Protein AF-A0AAD7B4K7-F1 (afdb_monomer_lite)

Sequence (88 aa):
MFLLEDIDPGLVKPLTPMEFIQSIFVSEVGMQLVMADFGLNVNNWLDKEQAVEVLCDSVSYSITMFPYEESTGLVEHIRLIALLC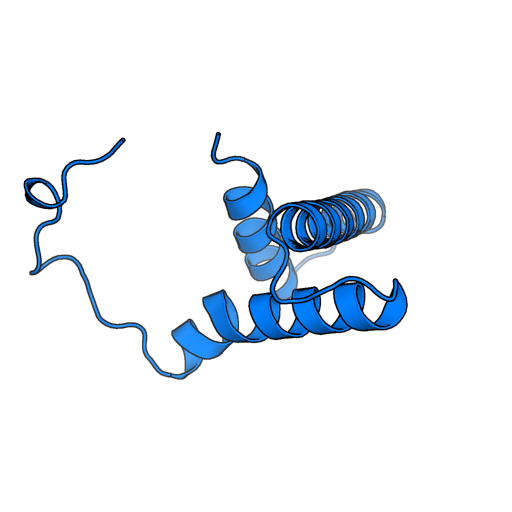EVD

Secondary structure (DSSP, 8-state):
---GGGS-TTT-PPPPHHHHIIIIIHHHHHHHHHHHHHT--TT-HHHHHHHHHHHHHHHHHHHHHS---S--THHHHHHHHHHHHS--

Radius of gyration: 15.34 Å; chains: 1; bounding box: 40×28×32 Å

InterPro domains:
  IPR028094 Restriction of telomere capping protein 4, C-terminal [PF14474] (11-66)

Foldseek 3Di:
DDDPVPDDPVPPDDDDPVSCCLLPVVVVVQLVVQCVVVVHDPVDPVSSVVSLVVVLVVLVVCCVVDVDDDDDCVVVSSVSSNVVVPDD

Structure (mmCIF, N/CA/C/O backbone):
data_AF-A0AAD7B4K7-F1
#
_entry.id   AF-A0AAD7B4K7-F1
#
loop_
_atom_site.group_PDB
_atom_site.id
_atom_site.type_symbol
_atom_site.label_atom_id
_atom_site.label_alt_id
_atom_site.label_comp_id
_atom_site.label_asym_id
_atom_site.label_entity_id
_atom_site.label_seq_id
_atom_site.pdbx_PDB_ins_code
_atom_site.Cartn_x
_atom_site.Cartn_y
_atom_site.Cartn_z
_atom_site.occupancy
_atom_site.B_iso_or_equiv
_atom_site.auth_seq_id
_atom_site.auth_comp_id
_atom_site.auth_asym_id
_atom_site.auth_atom_id
_atom_site.pdbx_PDB_model_num
ATOM 1 N N . MET A 1 1 ? -18.307 -7.402 -5.750 1.00 46.34 1 MET A N 1
ATOM 2 C CA . MET A 1 1 ? -18.849 -6.033 -5.595 1.00 46.34 1 MET A CA 1
ATOM 3 C C . MET A 1 1 ? -19.869 -6.051 -4.466 1.00 46.34 1 MET A C 1
ATOM 5 O O . MET A 1 1 ? -20.914 -6.665 -4.630 1.00 46.34 1 MET A O 1
ATOM 9 N N . PHE A 1 2 ? -19.528 -5.482 -3.309 1.00 52.91 2 PHE A N 1
ATOM 10 C CA . PHE A 1 2 ? -20.446 -5.362 -2.171 1.00 52.91 2 PHE A CA 1
ATOM 11 C C . PHE A 1 2 ? -21.388 -4.175 -2.399 1.00 52.91 2 PHE A C 1
ATOM 13 O O . PHE A 1 2 ? -20.939 -3.120 -2.856 1.00 52.91 2 PHE A O 1
ATOM 20 N N . LEU A 1 3 ? -22.682 -4.342 -2.121 1.00 61.66 3 LEU A N 1
ATOM 21 C CA . LEU A 1 3 ? -23.638 -3.238 -2.158 1.00 61.66 3 LEU A CA 1
ATOM 22 C C . LEU A 1 3 ? -23.516 -2.452 -0.850 1.00 61.66 3 LEU A C 1
ATOM 24 O O . LEU A 1 3 ? -23.465 -3.032 0.230 1.00 61.66 3 LEU A O 1
ATOM 28 N N . LEU A 1 4 ? -23.474 -1.120 -0.940 1.00 60.12 4 LEU A N 1
ATOM 29 C CA . LEU A 1 4 ? -23.372 -0.235 0.233 1.00 60.12 4 LEU A CA 1
ATOM 30 C C . LEU A 1 4 ? -24.543 -0.415 1.219 1.00 60.12 4 LEU A C 1
ATOM 32 O O . LEU A 1 4 ? -24.426 -0.042 2.380 1.00 60.12 4 LEU A O 1
ATOM 36 N N . GLU A 1 5 ? -25.651 -0.995 0.755 1.00 72.44 5 GLU A N 1
ATOM 37 C CA . GLU A 1 5 ? -26.855 -1.311 1.530 1.00 72.44 5 GLU A CA 1
ATOM 38 C C . GLU A 1 5 ? -26.656 -2.489 2.503 1.00 72.44 5 GLU A C 1
ATOM 40 O O . GLU A 1 5 ? -27.373 -2.575 3.497 1.00 72.44 5 GLU A O 1
ATOM 45 N N . ASP A 1 6 ? -25.659 -3.351 2.264 1.00 75.00 6 ASP A N 1
ATOM 46 C CA . ASP A 1 6 ? -25.330 -4.498 3.126 1.00 75.00 6 ASP A CA 1
ATOM 47 C C . ASP A 1 6 ? -24.410 -4.115 4.302 1.00 75.00 6 ASP A C 1
ATOM 49 O O . ASP A 1 6 ? -24.125 -4.934 5.179 1.00 75.00 6 ASP A O 1
ATOM 53 N N . ILE A 1 7 ? -23.919 -2.871 4.330 1.00 68.56 7 ILE A N 1
ATOM 54 C CA . ILE A 1 7 ? -23.074 -2.362 5.408 1.00 68.56 7 ILE A CA 1
ATOM 55 C C . ILE A 1 7 ? -23.985 -1.861 6.528 1.00 68.56 7 ILE A C 1
ATOM 57 O O . ILE A 1 7 ? -24.548 -0.773 6.434 1.00 68.56 7 ILE A O 1
ATOM 61 N N . ASP A 1 8 ? -24.105 -2.631 7.611 1.00 71.81 8 ASP A N 1
ATOM 62 C CA . ASP A 1 8 ? -24.751 -2.153 8.837 1.00 71.81 8 ASP A CA 1
ATOM 63 C C . ASP A 1 8 ? -23.932 -0.982 9.418 1.00 71.81 8 ASP A C 1
ATOM 65 O O . ASP A 1 8 ? -22.818 -1.195 9.913 1.00 71.81 8 ASP A O 1
ATOM 69 N N . PRO A 1 9 ? -24.454 0.260 9.405 1.00 64.94 9 PRO A N 1
ATOM 70 C CA . PRO A 1 9 ? -23.724 1.427 9.889 1.00 64.94 9 PRO A CA 1
ATOM 71 C C . PRO A 1 9 ? -23.437 1.367 11.398 1.00 64.94 9 PRO A C 1
ATOM 73 O O . PRO A 1 9 ? -22.544 2.067 11.871 1.00 64.94 9 PRO A O 1
ATOM 76 N N . GLY A 1 10 ? -24.154 0.530 12.160 1.00 68.06 10 GLY A N 1
ATOM 77 C CA . GLY A 1 10 ? -23.886 0.264 13.574 1.00 68.06 10 GLY A CA 1
ATOM 78 C C . GLY A 1 10 ? -22.697 -0.672 13.818 1.00 68.06 10 GLY A C 1
ATOM 79 O O . GLY A 1 10 ? -22.145 -0.672 14.919 1.00 68.06 10 GLY A O 1
ATOM 80 N N . LEU A 1 11 ? -22.273 -1.432 12.801 1.00 64.88 11 LEU A N 1
ATOM 81 C CA . LEU A 1 11 ? -21.090 -2.299 12.839 1.00 64.88 11 LEU A CA 1
ATOM 82 C C . LEU A 1 11 ? -19.821 -1.597 12.332 1.00 64.88 11 LEU A C 1
ATOM 84 O O . LEU A 1 11 ? -18.713 -2.071 12.592 1.00 64.88 11 LEU A O 1
ATOM 88 N N . VAL A 1 12 ? -19.949 -0.444 11.668 1.00 64.88 12 VAL A N 1
ATOM 89 C CA . VAL A 1 12 ? -18.805 0.360 11.218 1.00 64.88 12 VAL A CA 1
ATOM 90 C C . VAL A 1 12 ? -18.314 1.236 12.371 1.00 64.88 12 VAL A C 1
ATOM 92 O O . VAL A 1 12 ? -18.656 2.412 12.493 1.00 64.88 12 VAL A O 1
ATOM 95 N N . LYS A 1 13 ? -17.505 0.658 13.262 1.00 71.88 13 LYS A N 1
ATOM 96 C CA . LYS A 1 13 ? -16.830 1.434 14.307 1.00 71.88 13 LYS A CA 1
ATOM 97 C C . LYS A 1 13 ? -15.789 2.355 13.647 1.00 71.88 13 LYS A C 1
ATOM 99 O O . LYS A 1 13 ? -14.907 1.845 12.955 1.00 71.88 13 LYS A O 1
ATOM 104 N N . PRO A 1 14 ? -15.835 3.682 13.871 1.00 78.44 14 PRO A N 1
ATOM 105 C CA . PRO A 1 14 ? -14.785 4.572 13.398 1.00 78.44 14 PRO A CA 1
ATOM 106 C C . PRO A 1 14 ? -13.438 4.130 13.965 1.00 78.44 14 PRO A C 1
ATOM 108 O O . PRO A 1 14 ? -13.338 3.846 15.164 1.00 78.44 14 PRO A O 1
ATOM 111 N N . LEU A 1 15 ? -12.412 4.097 13.115 1.00 78.69 15 LEU A N 1
ATOM 112 C CA . LEU A 1 15 ? -11.052 3.828 13.565 1.00 78.69 15 LEU A CA 1
ATOM 113 C C . LEU A 1 15 ? -10.645 4.897 14.579 1.00 78.69 15 LEU A C 1
ATOM 115 O O . LEU A 1 15 ? -10.825 6.100 14.358 1.00 78.69 15 LEU A O 1
ATOM 119 N N . THR A 1 16 ? -10.075 4.466 15.697 1.00 88.31 16 THR A N 1
ATOM 120 C CA . THR A 1 16 ? -9.342 5.380 16.567 1.00 88.31 16 THR A CA 1
ATOM 121 C C . THR A 1 16 ? -8.147 5.964 15.806 1.00 88.31 16 THR A C 1
ATOM 123 O O . THR A 1 16 ? -7.674 5.365 14.836 1.00 88.31 16 THR A O 1
ATOM 126 N N . PRO A 1 17 ? -7.594 7.108 16.243 1.00 85.06 17 PRO A N 1
ATOM 127 C CA . PRO A 1 17 ? -6.432 7.695 15.581 1.00 85.06 17 PRO A CA 1
ATOM 128 C C . PRO A 1 17 ? -5.256 6.720 15.437 1.00 85.06 17 PRO A C 1
ATOM 130 O O . PRO A 1 17 ? -4.588 6.721 14.410 1.00 85.06 17 PRO A O 1
ATOM 133 N N . MET A 1 18 ? -5.028 5.859 16.435 1.00 82.00 18 MET A N 1
ATOM 134 C CA . MET A 1 18 ? -3.957 4.862 16.372 1.00 82.00 18 MET A CA 1
ATOM 135 C C . MET A 1 18 ? -4.249 3.778 15.329 1.00 82.00 18 MET A C 1
ATOM 137 O O . MET A 1 18 ? -3.388 3.486 14.505 1.00 82.00 18 MET A O 1
ATOM 141 N N . GLU A 1 19 ? -5.468 3.229 15.320 1.00 79.19 19 GLU A N 1
ATOM 142 C CA . GLU A 1 19 ? -5.877 2.212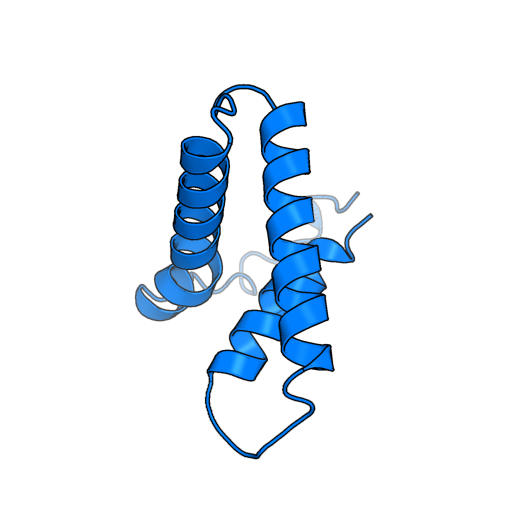 14.341 1.00 79.19 19 GLU A CA 1
ATOM 143 C C . GLU A 1 19 ? -5.827 2.765 12.907 1.00 79.19 19 GLU A C 1
ATOM 145 O O . GLU A 1 19 ? -5.404 2.062 11.990 1.00 79.19 19 GLU A O 1
ATOM 150 N N . PHE A 1 20 ? -6.186 4.039 12.715 1.00 80.88 20 PHE A N 1
ATOM 151 C CA . PHE A 1 20 ? -6.059 4.733 11.432 1.00 80.88 20 PHE A CA 1
ATOM 152 C C . PHE A 1 20 ? -4.597 4.873 10.993 1.00 80.88 20 PHE A C 1
ATOM 154 O O . PHE A 1 20 ? -4.265 4.583 9.843 1.00 80.88 20 PHE A O 1
ATOM 161 N N . ILE A 1 21 ? -3.714 5.306 11.901 1.00 77.19 21 ILE A N 1
ATOM 162 C CA . ILE A 1 21 ? -2.290 5.467 11.588 1.00 77.19 21 ILE A CA 1
ATOM 163 C C . ILE A 1 21 ? -1.699 4.128 11.147 1.00 77.19 21 ILE A C 1
ATOM 165 O O . ILE A 1 21 ? -1.066 4.048 10.098 1.00 77.19 21 ILE A O 1
ATOM 169 N N . GLN A 1 22 ? -1.944 3.085 11.934 1.00 73.69 22 GLN A N 1
ATOM 170 C CA . GLN A 1 22 ? -1.386 1.754 11.726 1.00 73.69 22 GLN A CA 1
ATOM 171 C C . GLN A 1 22 ? -1.912 1.076 10.461 1.00 73.69 22 GLN A C 1
ATOM 173 O O . GLN A 1 22 ? -1.132 0.507 9.704 1.00 73.69 22 GLN A O 1
ATOM 178 N N . SER A 1 23 ? -3.220 1.164 10.213 1.00 73.38 23 SER A N 1
ATOM 179 C CA . SER A 1 23 ? -3.858 0.387 9.143 1.00 73.38 23 SER A CA 1
ATOM 180 C C . SER A 1 23 ? -3.886 1.110 7.797 1.00 73.38 23 SER A C 1
ATOM 182 O O . SER A 1 23 ? -3.994 0.457 6.765 1.00 73.38 23 SER A O 1
ATOM 184 N N . ILE A 1 24 ? -3.830 2.448 7.794 1.00 79.88 24 ILE A N 1
ATOM 185 C CA . ILE A 1 24 ? -4.020 3.257 6.580 1.00 79.88 24 ILE A CA 1
ATOM 186 C C . ILE A 1 24 ? -2.821 4.171 6.346 1.00 79.88 24 ILE A C 1
ATOM 188 O O . ILE A 1 24 ? -2.194 4.113 5.290 1.00 79.88 24 ILE A O 1
ATOM 192 N N . PHE A 1 25 ? -2.482 5.015 7.324 1.00 78.00 25 PHE A N 1
ATOM 193 C CA . PHE A 1 25 ? -1.506 6.084 7.101 1.00 78.00 25 PHE A CA 1
ATOM 194 C C . PHE A 1 25 ? -0.099 5.554 6.804 1.00 78.00 25 PHE A C 1
ATOM 196 O O . PHE A 1 25 ? 0.562 6.053 5.898 1.00 78.00 25 PHE A O 1
ATOM 203 N N . VAL A 1 26 ? 0.359 4.537 7.539 1.00 80.88 26 VAL A N 1
ATOM 204 C CA . VAL A 1 26 ? 1.685 3.935 7.326 1.00 80.88 26 VAL A CA 1
ATOM 205 C C . VAL A 1 26 ? 1.799 3.333 5.924 1.00 80.88 26 VAL A C 1
ATOM 207 O O . VAL A 1 26 ? 2.796 3.579 5.248 1.00 80.88 26 VAL A O 1
ATOM 210 N N . SER A 1 27 ? 0.779 2.605 5.467 1.00 80.31 27 SER A N 1
ATOM 211 C CA . SER A 1 27 ? 0.761 1.989 4.135 1.00 80.31 27 SER A CA 1
ATOM 212 C C . SER A 1 27 ? 0.749 3.035 3.017 1.00 80.31 27 SER A C 1
A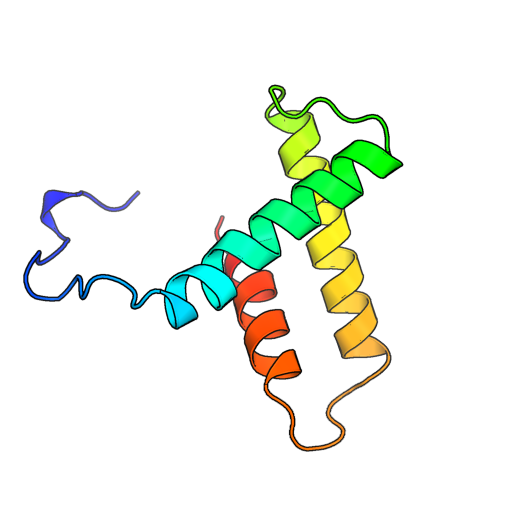TOM 214 O O . SER A 1 27 ? 1.512 2.915 2.062 1.00 80.31 27 SER A O 1
ATOM 216 N N . GLU A 1 28 ? -0.042 4.102 3.164 1.00 86.19 28 GLU A N 1
ATOM 217 C CA . GLU A 1 28 ? -0.088 5.213 2.201 1.00 86.19 28 GLU A CA 1
ATOM 218 C C . GLU A 1 28 ? 1.267 5.927 2.098 1.00 86.19 28 GLU A C 1
ATOM 220 O O . GLU A 1 28 ? 1.773 6.164 1.002 1.00 86.19 28 GLU A O 1
ATOM 225 N N . VAL A 1 29 ? 1.899 6.228 3.238 1.00 88.19 29 VAL A N 1
ATOM 226 C CA . VAL A 1 29 ? 3.235 6.840 3.258 1.00 88.19 29 VAL A CA 1
ATOM 227 C C . VAL A 1 29 ? 4.276 5.894 2.656 1.00 88.19 29 VAL A C 1
ATOM 229 O O . VAL A 1 29 ? 5.119 6.336 1.879 1.00 88.19 29 VAL A O 1
ATOM 232 N N . GLY A 1 30 ? 4.209 4.596 2.966 1.00 86.88 30 GLY A N 1
ATOM 233 C CA . GLY A 1 30 ? 5.086 3.579 2.385 1.00 86.88 30 GLY A CA 1
ATOM 234 C C . GLY A 1 30 ? 4.984 3.522 0.860 1.00 86.88 30 GLY A C 1
ATOM 235 O O . GLY A 1 30 ? 6.006 3.566 0.178 1.00 86.88 30 GLY A O 1
ATOM 236 N N . MET A 1 31 ? 3.762 3.519 0.322 1.00 89.06 31 MET A N 1
ATOM 237 C CA . MET A 1 31 ? 3.520 3.552 -1.123 1.00 89.06 31 MET A CA 1
ATOM 238 C C . MET A 1 31 ? 4.097 4.825 -1.746 1.00 89.06 31 MET A C 1
ATOM 240 O O . MET A 1 31 ? 4.818 4.746 -2.736 1.00 89.06 31 MET A O 1
ATOM 244 N N . GLN A 1 32 ? 3.851 5.996 -1.151 1.00 89.50 32 GLN A N 1
ATOM 245 C CA . GLN A 1 32 ? 4.386 7.260 -1.666 1.00 89.50 32 GLN A CA 1
ATOM 246 C C . GLN A 1 32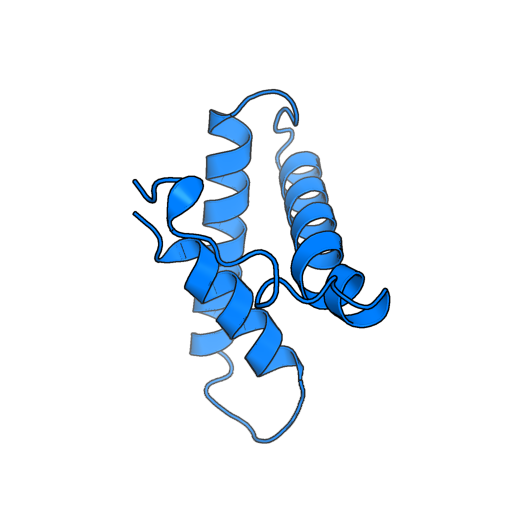 ? 5.921 7.298 -1.676 1.00 89.50 32 GLN A C 1
ATOM 248 O O . GLN A 1 32 ? 6.504 7.864 -2.600 1.00 89.50 32 GLN A O 1
ATOM 253 N N . LEU A 1 33 ? 6.580 6.682 -0.690 1.00 91.06 33 LEU A N 1
ATOM 254 C CA . LEU A 1 33 ? 8.040 6.565 -0.660 1.00 91.06 33 LEU A CA 1
ATOM 255 C C . LEU A 1 33 ? 8.566 5.678 -1.791 1.00 91.06 33 LEU A C 1
ATOM 257 O O . LEU A 1 33 ? 9.506 6.081 -2.472 1.00 91.06 33 LEU A O 1
ATOM 261 N N . VAL A 1 34 ? 7.940 4.522 -2.034 1.00 90.31 34 VAL A N 1
ATOM 262 C CA . VAL A 1 34 ? 8.275 3.658 -3.179 1.00 90.31 34 VAL A CA 1
ATOM 263 C C . VAL A 1 34 ? 8.064 4.418 -4.486 1.00 90.31 34 VAL A C 1
ATOM 265 O O . VAL A 1 34 ? 8.950 4.461 -5.333 1.00 90.31 34 VAL A O 1
ATOM 268 N N . MET A 1 35 ? 6.930 5.099 -4.640 1.00 91.62 35 MET A N 1
ATOM 269 C CA . MET A 1 35 ? 6.661 5.877 -5.847 1.00 91.62 35 MET A CA 1
ATOM 270 C C . MET A 1 35 ? 7.709 6.969 -6.078 1.00 91.62 35 MET A C 1
ATOM 272 O O . MET A 1 35 ? 8.159 7.154 -7.206 1.00 91.62 35 MET A O 1
ATOM 276 N N . ALA A 1 36 ? 8.131 7.668 -5.024 1.00 92.69 36 ALA A N 1
ATOM 277 C CA . ALA A 1 36 ? 9.169 8.686 -5.122 1.00 92.69 36 ALA A CA 1
ATOM 278 C C . ALA A 1 36 ? 10.535 8.099 -5.518 1.00 92.69 36 ALA A C 1
ATOM 280 O O . ALA A 1 36 ? 11.220 8.689 -6.352 1.00 92.69 36 ALA A O 1
ATOM 281 N N . ASP A 1 37 ? 10.909 6.946 -4.959 1.00 92.94 37 ASP A N 1
ATOM 282 C CA . ASP A 1 37 ? 12.179 6.267 -5.246 1.00 92.94 37 ASP A CA 1
ATOM 283 C C . ASP A 1 37 ? 12.266 5.802 -6.710 1.00 92.94 37 ASP A C 1
ATOM 285 O O . ASP A 1 37 ? 13.286 5.981 -7.376 1.00 92.94 37 ASP A O 1
ATOM 289 N N . PHE A 1 38 ? 11.151 5.305 -7.251 1.00 89.75 38 PHE A N 1
ATOM 290 C CA . PHE A 1 38 ? 11.055 4.814 -8.628 1.00 89.75 38 PHE A CA 1
ATOM 291 C C . PHE A 1 38 ? 10.656 5.894 -9.653 1.00 89.75 38 PHE A C 1
ATOM 293 O O . PHE A 1 38 ? 10.565 5.607 -10.847 1.00 89.75 38 PHE A O 1
ATOM 300 N N . GLY A 1 39 ? 10.429 7.141 -9.222 1.00 93.06 39 GLY A N 1
ATOM 301 C CA . GLY A 1 39 ? 10.015 8.240 -10.105 1.00 93.06 39 GLY A CA 1
ATOM 302 C C . GLY A 1 39 ? 8.604 8.082 -10.692 1.00 93.06 39 GLY A C 1
ATOM 303 O O . GLY A 1 39 ? 8.331 8.579 -11.785 1.00 93.06 39 GLY A O 1
ATOM 304 N N . LEU A 1 40 ? 7.721 7.385 -9.977 1.00 92.56 40 LEU A N 1
ATOM 305 C CA . LEU A 1 40 ? 6.348 7.063 -10.365 1.00 92.56 40 LEU A CA 1
ATOM 306 C C . LEU A 1 40 ? 5.378 8.221 -10.073 1.00 92.56 40 LEU A C 1
ATOM 308 O O . LEU A 1 40 ? 5.563 9.000 -9.133 1.00 92.56 40 LEU A O 1
ATOM 312 N N . ASN A 1 41 ? 4.306 8.348 -10.863 1.00 90.75 41 ASN A N 1
ATOM 313 C CA . ASN A 1 41 ? 3.344 9.441 -10.721 1.00 90.75 41 ASN A CA 1
ATOM 314 C C . ASN A 1 41 ? 2.191 9.078 -9.772 1.00 90.75 41 ASN A C 1
ATOM 316 O O . ASN A 1 41 ? 1.335 8.262 -10.095 1.00 90.75 41 ASN A O 1
ATOM 320 N N . VAL A 1 42 ? 2.087 9.789 -8.645 1.00 85.81 42 VAL A N 1
ATOM 321 C CA . VAL A 1 42 ? 1.027 9.619 -7.626 1.00 85.81 42 VAL A CA 1
ATOM 322 C C . VAL A 1 42 ? -0.405 9.855 -8.121 1.00 85.81 42 VAL A C 1
ATOM 324 O O . VAL A 1 42 ? -1.356 9.531 -7.416 1.00 85.81 42 VAL A O 1
ATOM 327 N N . ASN A 1 43 ? -0.599 10.431 -9.306 1.00 90.12 43 ASN A N 1
ATOM 328 C CA . ASN A 1 43 ? -1.922 10.619 -9.909 1.00 90.12 43 ASN A CA 1
ATOM 329 C C . ASN A 1 43 ? -2.251 9.560 -10.972 1.00 90.12 43 ASN A C 1
ATOM 331 O O . ASN A 1 43 ? -3.374 9.532 -11.472 1.00 90.12 43 ASN A O 1
ATOM 335 N N . ASN A 1 44 ? -1.291 8.707 -11.331 1.00 92.56 44 ASN A N 1
ATOM 336 C CA . ASN A 1 44 ? -1.477 7.625 -12.284 1.00 92.56 44 ASN A CA 1
ATOM 337 C C . ASN A 1 44 ? -1.827 6.334 -11.532 1.00 92.56 44 ASN A C 1
ATOM 339 O O . ASN A 1 44 ? -1.105 5.913 -10.635 1.00 92.56 44 ASN A O 1
ATOM 343 N N . TRP A 1 45 ? -2.952 5.716 -11.893 1.00 89.38 45 TRP A N 1
ATOM 344 C CA . TRP A 1 45 ? -3.412 4.476 -11.266 1.00 89.38 45 TRP A CA 1
ATOM 345 C C . TRP A 1 45 ? -2.444 3.306 -11.486 1.00 89.38 45 TRP A C 1
ATOM 347 O O . TRP A 1 45 ? -2.143 2.592 -10.538 1.00 89.38 45 TRP A O 1
ATOM 357 N N . LEU A 1 46 ? -1.910 3.154 -12.702 1.00 90.44 46 LEU A N 1
ATOM 358 C CA . LEU A 1 46 ? -0.998 2.055 -13.039 1.00 90.44 46 LEU A CA 1
ATOM 359 C C . LEU A 1 46 ? 0.301 2.135 -12.221 1.00 90.44 46 LEU A C 1
ATOM 361 O O . LEU A 1 46 ? 0.815 1.137 -11.732 1.00 90.44 46 LEU A O 1
ATOM 365 N N . ASP A 1 47 ? 0.791 3.355 -12.019 1.00 90.12 47 ASP A N 1
ATOM 366 C CA . ASP A 1 47 ? 1.989 3.624 -11.226 1.00 90.12 47 ASP A CA 1
ATOM 367 C C . ASP A 1 47 ? 1.765 3.321 -9.732 1.00 90.12 47 ASP A C 1
ATOM 369 O O . ASP A 1 47 ? 2.689 2.910 -9.031 1.00 90.12 47 ASP A O 1
ATOM 373 N N . LYS A 1 48 ? 0.538 3.506 -9.226 1.00 88.12 48 LYS A N 1
ATOM 374 C CA . LYS A 1 48 ? 0.178 3.098 -7.859 1.00 88.12 48 LYS A CA 1
ATOM 375 C C . LYS A 1 48 ? 0.129 1.587 -7.717 1.00 88.12 48 LYS A C 1
ATOM 377 O O . LYS A 1 48 ? 0.641 1.067 -6.735 1.00 88.12 48 LYS A O 1
ATOM 382 N N . GLU A 1 49 ? -0.469 0.901 -8.685 1.00 88.62 49 GLU A N 1
ATOM 383 C CA . GLU A 1 49 ? -0.545 -0.562 -8.710 1.00 88.62 49 GLU A CA 1
ATOM 384 C C . GLU A 1 49 ? 0.859 -1.178 -8.682 1.00 88.62 49 GLU A C 1
ATOM 386 O O . GLU A 1 49 ? 1.142 -2.029 -7.843 1.00 88.62 49 GLU A O 1
ATOM 391 N N . GLN A 1 50 ? 1.781 -0.632 -9.480 1.00 88.56 50 GLN A N 1
ATOM 392 C CA . GLN A 1 50 ? 3.188 -1.028 -9.454 1.00 88.56 50 GLN A CA 1
ATOM 393 C C . GLN A 1 50 ? 3.845 -0.805 -8.080 1.00 88.56 50 GLN A C 1
ATOM 395 O O . GLN A 1 50 ? 4.596 -1.651 -7.599 1.00 88.56 50 GLN A O 1
ATOM 400 N N . ALA A 1 51 ? 3.587 0.329 -7.424 1.00 87.75 51 ALA A N 1
ATOM 401 C CA . ALA A 1 51 ? 4.141 0.593 -6.097 1.00 87.75 51 ALA A CA 1
ATOM 402 C C . ALA A 1 51 ? 3.570 -0.344 -5.020 1.00 87.75 51 ALA A C 1
ATOM 404 O O . ALA A 1 51 ? 4.296 -0.741 -4.107 1.00 87.75 51 ALA A O 1
ATOM 405 N N . VAL A 1 52 ? 2.291 -0.717 -5.132 1.00 86.56 52 VAL A N 1
ATOM 406 C CA . VAL A 1 52 ? 1.657 -1.718 -4.264 1.00 86.56 52 VAL A CA 1
ATOM 407 C C . VAL A 1 52 ? 2.289 -3.091 -4.481 1.00 86.56 52 VAL A C 1
ATOM 409 O O . VAL A 1 52 ? 2.650 -3.731 -3.498 1.00 86.56 52 VAL A O 1
ATOM 412 N N . GLU A 1 53 ? 2.513 -3.510 -5.727 1.00 87.56 53 GLU A N 1
ATOM 413 C CA . GLU A 1 53 ? 3.182 -4.780 -6.047 1.00 87.56 53 GLU A CA 1
ATOM 414 C C . GLU A 1 53 ? 4.571 -4.862 -5.393 1.00 87.56 53 GLU A C 1
ATOM 416 O O . GLU A 1 53 ? 4.871 -5.821 -4.684 1.00 87.56 53 GLU A O 1
ATOM 421 N N . VAL A 1 54 ? 5.377 -3.799 -5.497 1.00 86.62 54 VAL A N 1
ATOM 422 C CA . VAL A 1 54 ? 6.696 -3.718 -4.842 1.00 86.62 54 VAL A CA 1
ATOM 423 C C . VAL A 1 54 ? 6.594 -3.836 -3.315 1.00 86.62 54 VAL A C 1
ATOM 425 O O . VAL A 1 54 ? 7.445 -4.471 -2.681 1.00 86.62 54 VAL A O 1
ATOM 428 N N . LEU A 1 55 ? 5.567 -3.245 -2.697 1.00 83.62 55 LEU A N 1
ATOM 429 C CA . LEU A 1 55 ? 5.322 -3.395 -1.260 1.00 83.62 55 LEU A CA 1
ATOM 430 C C . LEU A 1 55 ? 4.934 -4.837 -0.903 1.00 83.62 55 LEU A C 1
ATOM 432 O O . LEU A 1 55 ? 5.480 -5.382 0.059 1.00 83.62 55 LEU A O 1
ATOM 436 N N . CYS A 1 56 ? 4.047 -5.469 -1.676 1.00 82.25 56 CYS A N 1
ATOM 437 C CA . CYS A 1 56 ? 3.637 -6.863 -1.486 1.00 82.25 56 CYS A CA 1
ATOM 438 C C . CYS A 1 56 ? 4.832 -7.824 -1.630 1.00 82.25 56 CYS A C 1
ATOM 440 O O . CYS A 1 56 ? 5.017 -8.718 -0.796 1.00 82.25 56 CYS A O 1
ATOM 442 N N . ASP A 1 57 ? 5.695 -7.600 -2.621 1.00 83.19 57 ASP A N 1
ATOM 443 C CA . ASP A 1 57 ? 6.926 -8.365 -2.834 1.00 83.19 57 ASP A CA 1
ATOM 444 C C . ASP A 1 57 ? 7.907 -8.191 -1.673 1.00 83.19 57 ASP A C 1
ATOM 446 O O . ASP A 1 57 ? 8.468 -9.165 -1.166 1.00 83.19 57 ASP A O 1
ATOM 450 N N . SER A 1 58 ? 8.071 -6.958 -1.188 1.00 76.75 58 SER A N 1
ATOM 451 C CA . SER A 1 58 ? 8.939 -6.643 -0.046 1.00 76.75 58 SER A CA 1
ATOM 452 C C . SER A 1 58 ? 8.460 -7.314 1.242 1.00 76.75 58 SER A C 1
ATOM 454 O O . SER A 1 58 ? 9.266 -7.800 2.045 1.00 76.75 58 SER A O 1
ATOM 456 N N . VAL A 1 59 ? 7.142 -7.382 1.435 1.00 75.25 59 VAL A N 1
ATOM 457 C CA . VAL A 1 59 ? 6.516 -8.096 2.549 1.00 75.25 59 VAL A CA 1
ATOM 458 C C . VAL A 1 59 ? 6.720 -9.603 2.408 1.00 75.25 59 VAL A C 1
ATOM 460 O O . VAL A 1 59 ? 7.189 -10.239 3.351 1.00 75.25 59 VAL A O 1
ATOM 463 N N . SER A 1 60 ? 6.446 -10.171 1.235 1.00 72.31 60 SER A N 1
ATOM 464 C CA . SER A 1 60 ? 6.619 -11.602 0.953 1.00 72.31 60 SER A CA 1
ATOM 465 C C . SER A 1 60 ? 8.071 -12.045 1.142 1.00 72.31 60 SER A C 1
ATOM 467 O O . SER A 1 60 ? 8.348 -13.077 1.763 1.00 72.31 60 SER A O 1
ATOM 469 N N . TYR A 1 61 ? 9.017 -11.220 0.692 1.00 68.06 61 TYR A N 1
ATOM 470 C CA . TYR A 1 61 ? 10.442 -11.417 0.925 1.00 68.06 61 TYR A CA 1
ATOM 471 C C . TYR A 1 61 ? 10.789 -11.358 2.417 1.00 68.06 61 TYR A C 1
ATOM 473 O O . TYR A 1 61 ? 11.493 -12.234 2.915 1.00 68.06 61 TYR A O 1
ATOM 481 N N . SER A 1 62 ? 10.254 -10.382 3.156 1.00 62.75 62 SER A N 1
ATOM 482 C CA . SER A 1 62 ? 10.485 -10.253 4.601 1.00 62.75 62 SER A CA 1
ATOM 483 C C . SER A 1 62 ? 9.923 -11.436 5.393 1.00 62.75 62 SER A C 1
ATOM 485 O O . SER A 1 62 ? 10.607 -11.944 6.275 1.00 62.75 62 SER A O 1
ATOM 487 N N . ILE A 1 63 ? 8.728 -11.931 5.051 1.00 64.19 63 ILE A N 1
ATOM 488 C CA . ILE A 1 63 ? 8.145 -13.147 5.648 1.00 64.19 63 ILE A CA 1
ATOM 489 C C . ILE A 1 63 ? 9.034 -14.363 5.365 1.00 64.19 63 ILE A C 1
ATOM 491 O O . ILE A 1 63 ? 9.259 -15.187 6.248 1.00 64.19 63 ILE A O 1
ATOM 495 N N . THR A 1 64 ? 9.551 -14.473 4.140 1.00 62.41 64 THR A N 1
ATOM 496 C CA . THR A 1 64 ? 10.403 -15.597 3.725 1.00 62.41 64 THR A CA 1
ATOM 497 C C . THR A 1 64 ? 11.773 -15.562 4.408 1.00 62.41 64 THR A C 1
ATOM 499 O O . THR A 1 64 ? 12.305 -16.611 4.764 1.00 62.41 64 THR A O 1
ATOM 502 N N . MET A 1 65 ? 12.345 -14.370 4.604 1.00 60.34 65 MET A N 1
ATOM 503 C CA . MET A 1 65 ? 13.659 -14.175 5.232 1.00 60.34 65 MET A CA 1
ATOM 504 C C . MET A 1 65 ? 13.612 -14.183 6.764 1.00 60.34 65 MET A C 1
ATOM 506 O O . MET A 1 65 ? 14.604 -14.537 7.398 1.00 60.34 65 MET A O 1
ATOM 510 N N . PHE A 1 66 ? 12.469 -13.836 7.357 1.00 62.31 66 PHE A N 1
ATOM 511 C CA . PHE A 1 66 ? 12.238 -13.854 8.802 1.00 62.31 66 PHE A CA 1
ATOM 512 C C . PHE A 1 66 ? 10.990 -14.683 9.133 1.00 62.31 66 PHE A C 1
ATOM 514 O O . PHE A 1 66 ? 9.986 -14.141 9.610 1.00 62.31 66 PHE A O 1
ATOM 521 N N . PRO A 1 67 ? 11.024 -16.003 8.872 1.00 56.09 67 PRO A N 1
ATOM 522 C CA . PRO A 1 67 ? 9.902 -16.874 9.163 1.00 56.09 67 PRO A CA 1
ATOM 523 C C . PRO A 1 67 ? 9.757 -17.014 10.682 1.00 56.09 67 PRO A C 1
ATOM 525 O O . PRO A 1 67 ? 10.447 -17.813 11.300 1.00 56.09 67 PRO A O 1
ATOM 528 N N . TYR A 1 68 ? 8.856 -16.225 11.273 1.00 53.28 68 TYR A N 1
ATOM 529 C CA . TYR A 1 68 ? 8.361 -16.378 12.647 1.00 53.28 68 TYR A CA 1
ATOM 530 C C . TYR A 1 68 ? 9.457 -16.605 13.709 1.00 53.28 68 TYR A C 1
ATOM 532 O O . TYR A 1 68 ? 9.527 -17.654 14.343 1.00 53.28 68 TYR A O 1
ATOM 540 N N . GLU A 1 69 ? 10.264 -15.580 13.974 1.00 50.72 69 GLU A N 1
ATOM 541 C CA . GLU A 1 69 ? 10.840 -15.421 15.313 1.00 50.72 69 GLU A CA 1
ATOM 542 C C . GLU A 1 69 ? 9.848 -14.588 16.139 1.00 50.72 69 GLU A C 1
ATOM 544 O O . GLU A 1 69 ? 9.307 -13.577 15.684 1.00 50.72 69 GLU A O 1
ATOM 549 N N . GLU A 1 70 ? 9.514 -15.109 17.314 1.00 55.22 70 GLU A N 1
ATOM 550 C CA . GLU A 1 70 ? 8.376 -14.727 18.142 1.00 55.22 70 GLU A CA 1
ATOM 551 C C . GLU A 1 70 ? 8.266 -13.222 18.440 1.00 55.22 70 GLU A C 1
ATOM 553 O O . GLU A 1 70 ? 9.219 -12.545 18.816 1.00 55.22 70 GLU A O 1
ATOM 558 N N . SER A 1 71 ? 7.017 -12.750 18.435 1.00 53.91 71 SER A N 1
ATOM 559 C CA . SER A 1 71 ? 6.540 -11.543 19.120 1.00 53.91 71 SER A CA 1
ATOM 560 C C . SER A 1 71 ? 7.110 -10.199 18.650 1.00 53.91 71 SER A C 1
ATOM 562 O O . SER A 1 71 ? 8.076 -9.677 19.181 1.00 53.91 71 SER A O 1
ATOM 564 N N . THR A 1 72 ? 6.415 -9.539 17.728 1.00 50.28 72 THR A N 1
ATOM 565 C CA . THR A 1 72 ? 6.219 -8.076 17.753 1.00 50.28 72 THR A CA 1
ATOM 566 C C . THR A 1 72 ? 5.126 -7.719 16.746 1.00 50.28 72 THR A C 1
ATOM 568 O O . THR A 1 72 ? 4.980 -8.386 15.723 1.00 50.28 72 THR A O 1
ATOM 571 N N . GLY A 1 73 ? 4.343 -6.665 17.012 1.00 53.28 73 GLY A N 1
ATOM 572 C CA . GLY A 1 73 ? 3.209 -6.216 16.178 1.00 53.28 73 GLY A CA 1
ATOM 573 C C . GLY A 1 73 ? 3.529 -5.901 14.705 1.00 53.28 73 GLY A C 1
ATOM 574 O O . GLY A 1 73 ? 2.633 -5.558 13.941 1.00 53.28 73 GLY A O 1
ATOM 575 N N . LEU A 1 74 ? 4.787 -6.050 14.284 1.00 49.88 74 LEU A N 1
ATOM 576 C CA . LEU A 1 74 ? 5.248 -5.976 12.900 1.00 49.88 74 LEU A CA 1
ATOM 577 C C . LEU A 1 74 ? 4.645 -7.087 12.021 1.00 49.88 74 LEU A C 1
ATOM 579 O O . LEU A 1 74 ? 4.308 -6.838 10.867 1.00 49.88 74 LEU A O 1
AT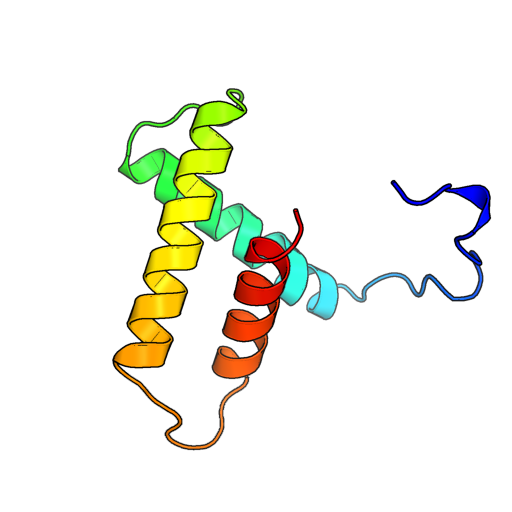OM 583 N N . VAL A 1 75 ? 4.441 -8.287 12.580 1.00 54.53 75 VAL A N 1
ATOM 584 C CA . VAL A 1 75 ? 3.872 -9.439 11.851 1.00 54.53 75 VAL A CA 1
ATOM 585 C C . VAL A 1 75 ? 2.389 -9.223 11.517 1.00 54.53 75 VAL A C 1
ATOM 587 O O . VAL A 1 75 ? 1.927 -9.637 10.455 1.00 54.53 75 VAL A O 1
ATOM 590 N N . GLU A 1 76 ? 1.640 -8.528 12.378 1.00 56.69 76 GLU A N 1
ATOM 591 C CA . GLU A 1 76 ? 0.239 -8.172 12.106 1.00 56.69 76 GLU A CA 1
ATOM 592 C C . GLU A 1 76 ? 0.109 -7.091 11.027 1.00 56.69 76 GLU A C 1
ATOM 594 O O . GLU A 1 76 ? -0.768 -7.197 10.172 1.00 56.69 76 GLU A O 1
ATOM 599 N N . HIS A 1 77 ? 1.009 -6.101 10.999 1.00 56.62 77 HIS A N 1
ATOM 600 C CA . HIS A 1 77 ? 1.023 -5.078 9.943 1.00 56.62 77 HIS A CA 1
ATOM 601 C C . HIS A 1 77 ? 1.365 -5.684 8.579 1.00 56.62 77 HIS A C 1
ATOM 603 O O . HIS A 1 77 ? 0.716 -5.386 7.581 1.00 56.62 77 HIS A O 1
ATOM 609 N N . ILE A 1 78 ? 2.337 -6.598 8.555 1.00 58.47 78 ILE A N 1
ATOM 610 C CA . ILE A 1 78 ? 2.686 -7.388 7.373 1.00 58.47 78 ILE A CA 1
ATOM 611 C C . ILE A 1 78 ? 1.482 -8.203 6.875 1.00 58.47 78 ILE A C 1
ATOM 613 O O . ILE A 1 78 ? 1.211 -8.221 5.678 1.00 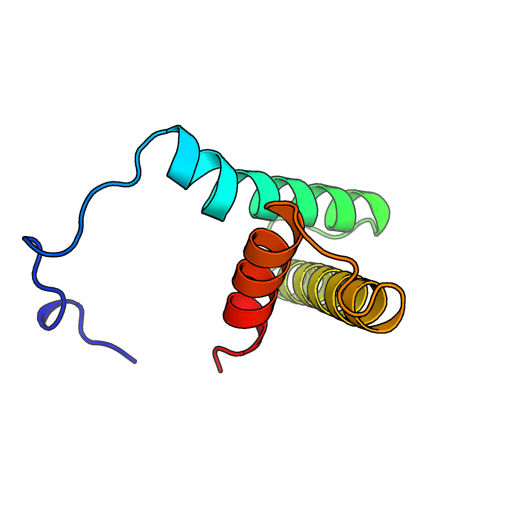58.47 78 ILE A O 1
ATOM 617 N N . ARG A 1 79 ? 0.714 -8.826 7.778 1.00 56.66 79 ARG A N 1
ATOM 618 C CA . ARG A 1 79 ? -0.519 -9.546 7.417 1.00 56.66 79 ARG A CA 1
ATOM 619 C C . ARG A 1 79 ? -1.614 -8.637 6.871 1.00 56.66 79 ARG A C 1
ATOM 621 O O . ARG A 1 79 ? -2.298 -9.045 5.945 1.00 56.66 79 ARG A O 1
ATOM 628 N N . LEU A 1 80 ? -1.795 -7.441 7.430 1.00 59.09 80 LEU A N 1
ATOM 629 C CA . LEU A 1 80 ? -2.763 -6.465 6.920 1.00 59.09 80 LEU A CA 1
ATOM 630 C C . LEU A 1 80 ? -2.405 -6.013 5.502 1.00 59.09 80 LEU A C 1
ATOM 632 O O . LEU A 1 80 ? -3.288 -5.957 4.654 1.00 59.09 80 LEU A O 1
ATOM 636 N N . ILE A 1 81 ? -1.122 -5.766 5.224 1.00 60.16 81 ILE A N 1
ATOM 637 C CA . ILE A 1 81 ? -0.656 -5.439 3.870 1.00 60.16 81 ILE A CA 1
ATOM 638 C C . ILE A 1 81 ? -0.861 -6.635 2.932 1.00 60.16 81 ILE A C 1
ATOM 640 O O . ILE A 1 81 ? -1.425 -6.460 1.862 1.00 60.16 81 ILE A O 1
ATOM 644 N N . ALA A 1 82 ? -0.509 -7.855 3.351 1.00 58.22 82 ALA A N 1
ATOM 645 C CA . ALA A 1 82 ? -0.732 -9.060 2.547 1.00 58.22 82 ALA A CA 1
ATOM 646 C C . ALA A 1 82 ? -2.224 -9.317 2.252 1.00 58.22 82 ALA A C 1
ATOM 648 O O . ALA A 1 82 ? -2.573 -9.650 1.126 1.00 58.22 82 ALA A O 1
ATOM 649 N N . LEU A 1 83 ? -3.115 -9.091 3.225 1.00 58.34 83 LEU A N 1
ATOM 650 C CA . LEU A 1 83 ? -4.566 -9.181 3.029 1.00 58.34 83 LEU A CA 1
ATOM 651 C C . LEU A 1 83 ? -5.091 -8.131 2.046 1.00 58.34 83 LEU A C 1
ATOM 653 O O . LEU A 1 83 ? -6.058 -8.409 1.349 1.00 58.34 83 LEU A O 1
ATOM 657 N N . LEU A 1 84 ? -4.474 -6.948 1.969 1.00 57.34 84 LEU A N 1
ATOM 658 C CA . LEU A 1 84 ? -4.796 -5.951 0.943 1.00 57.34 84 LEU A CA 1
ATOM 659 C C . LEU A 1 84 ? -4.304 -6.373 -0.453 1.00 57.34 84 LEU A C 1
ATOM 661 O O . LEU A 1 84 ? -4.900 -5.950 -1.437 1.00 57.34 84 LEU A O 1
ATOM 665 N N . CYS A 1 85 ? -3.265 -7.213 -0.543 1.00 54.09 85 CYS A N 1
ATOM 666 C CA . CYS A 1 85 ? -2.743 -7.752 -1.805 1.00 54.09 85 CYS A CA 1
ATOM 667 C C . CYS A 1 85 ? -3.565 -8.942 -2.355 1.00 54.09 85 CYS A C 1
ATOM 669 O O . CYS A 1 85 ? -3.457 -9.243 -3.537 1.00 54.09 85 CYS A O 1
ATOM 671 N N . GLU A 1 86 ? -4.368 -9.630 -1.530 1.00 52.00 86 GLU A N 1
ATOM 672 C CA . GLU A 1 86 ? -5.172 -10.809 -1.930 1.00 52.00 86 GLU A CA 1
ATOM 673 C C . GLU A 1 86 ? -6.624 -10.483 -2.352 1.00 52.00 86 GLU A C 1
ATOM 675 O O . GLU A 1 86 ? -7.404 -11.396 -2.630 1.00 52.00 86 GLU A O 1
ATOM 680 N N . VAL A 1 87 ? -7.028 -9.208 -2.390 1.00 44.72 87 VAL A N 1
ATOM 681 C CA . VAL A 1 87 ? -8.380 -8.821 -2.834 1.00 44.72 87 VAL A CA 1
ATOM 682 C C . VAL A 1 87 ? -8.385 -8.561 -4.344 1.00 44.72 87 VAL A C 1
ATOM 684 O O . VAL A 1 87 ? -8.115 -7.442 -4.775 1.00 44.72 87 VAL A O 1
ATOM 687 N N . ASP A 1 88 ? -8.710 -9.604 -5.115 1.00 38.62 88 ASP A N 1
ATOM 688 C CA . ASP A 1 88 ? -9.172 -9.525 -6.518 1.00 38.62 88 ASP A CA 1
ATOM 689 C C . ASP A 1 88 ? -10.538 -8.809 -6.651 1.00 38.62 88 ASP A C 1
ATOM 691 O O . ASP A 1 88 ? -11.465 -9.088 -5.844 1.00 38.62 88 ASP A O 1
#

Organism: Mycena rosella (NCBI:txid1033263)

pLDDT: mean 72.93, std 14.83, range [38.62, 93.06]